Protein AF-A0A1E9J661-F1 (afdb_monomer)

Sequence (95 aa):
MSKEMSFYSQQTDYHERFSKLSGIMQFPVISKEALKDILKEEELKFFRERMKEYEEKGLVKENEESYVLTTDGVFWGNNLSSDVIIYVLEKLFKS

Radius of gyration: 14.2 Å; Cα contacts (8 Å, |Δi|>4): 88; chains: 1; bounding box: 48×26×24 Å

Structure (mmCIF, N/CA/C/O backbone):
data_AF-A0A1E9J661-F1
#
_entry.id   AF-A0A1E9J661-F1
#
loop_
_atom_site.group_PDB
_atom_site.id
_atom_site.type_symbol
_atom_site.label_atom_id
_atom_site.label_alt_id
_atom_site.label_comp_id
_atom_site.label_asym_id
_atom_site.label_entity_id
_atom_site.label_seq_id
_atom_site.pdbx_PDB_ins_code
_atom_site.Cartn_x
_atom_site.Cartn_y
_atom_site.Cartn_z
_atom_site.occupancy
_atom_site.B_iso_or_equiv
_atom_site.auth_seq_id
_atom_site.auth_comp_id
_atom_site.auth_asym_id
_atom_site.auth_atom_id
_atom_site.pdbx_PDB_model_num
ATOM 1 N N . MET A 1 1 ? 32.331 -0.340 -12.280 1.00 53.28 1 MET A N 1
ATOM 2 C CA . MET A 1 1 ? 31.081 0.199 -12.865 1.00 53.28 1 MET A CA 1
ATOM 3 C C . MET A 1 1 ? 31.152 1.717 -12.815 1.00 53.28 1 MET A C 1
ATOM 5 O O . MET A 1 1 ? 31.610 2.232 -11.801 1.00 53.28 1 MET A O 1
ATOM 9 N N . SER A 1 2 ? 30.796 2.429 -13.889 1.00 74.75 2 SER A N 1
ATOM 10 C CA . SER A 1 2 ? 30.785 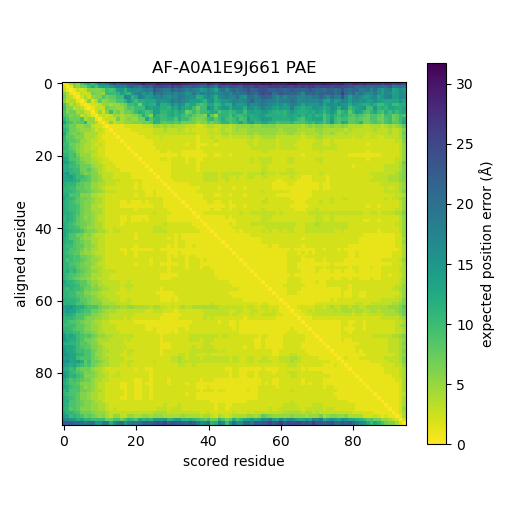3.901 -13.876 1.00 74.75 2 SER A CA 1
ATOM 11 C C . SER A 1 2 ? 29.563 4.426 -13.112 1.00 74.75 2 SER A C 1
ATOM 13 O O . SER A 1 2 ? 28.530 3.758 -13.052 1.00 74.75 2 SER A O 1
ATOM 15 N N . LYS A 1 3 ? 29.678 5.628 -12.535 1.00 67.75 3 LYS A N 1
ATOM 16 C CA . LYS A 1 3 ? 28.607 6.286 -11.763 1.00 67.75 3 LYS A CA 1
ATOM 17 C C . LYS A 1 3 ? 27.324 6.488 -12.586 1.00 67.75 3 LYS A C 1
ATOM 19 O O . LYS A 1 3 ? 26.220 6.370 -12.060 1.00 67.75 3 LYS A O 1
ATOM 24 N N . GLU A 1 4 ? 27.477 6.729 -13.886 1.00 65.25 4 GLU A N 1
ATOM 25 C CA . GLU A 1 4 ? 26.369 6.827 -14.840 1.00 65.25 4 GLU A CA 1
ATOM 26 C C . GLU A 1 4 ? 25.638 5.489 -14.987 1.00 65.25 4 GLU A C 1
ATOM 28 O O . GLU A 1 4 ? 24.427 5.438 -14.801 1.00 65.25 4 GLU A O 1
ATOM 33 N N . MET A 1 5 ? 26.362 4.382 -15.206 1.00 66.12 5 MET A N 1
ATOM 34 C CA . MET A 1 5 ? 25.757 3.044 -15.277 1.00 66.12 5 MET A CA 1
ATOM 35 C C . MET A 1 5 ? 25.013 2.672 -13.989 1.00 66.12 5 MET A C 1
ATOM 37 O O . MET A 1 5 ? 23.921 2.112 -14.065 1.00 66.12 5 MET A O 1
ATOM 41 N N . SER A 1 6 ? 25.556 3.009 -12.810 1.00 66.19 6 SER A N 1
ATOM 42 C CA . SER A 1 6 ? 24.849 2.762 -11.546 1.00 66.19 6 SER A CA 1
ATOM 43 C C . SER A 1 6 ? 23.55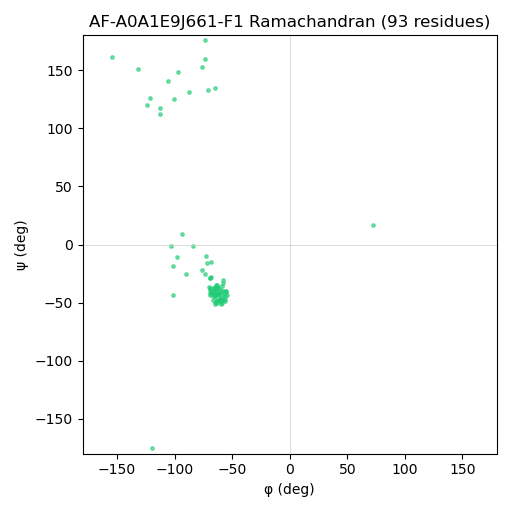6 3.574 -11.431 1.00 66.19 6 SER A C 1
ATOM 45 O O . SER A 1 6 ? 22.546 3.037 -10.986 1.00 66.19 6 SER A O 1
ATOM 47 N N . PHE A 1 7 ? 23.546 4.827 -11.892 1.00 67.62 7 PHE A N 1
ATOM 48 C CA . PHE A 1 7 ? 22.354 5.674 -11.853 1.00 67.62 7 PHE A CA 1
ATOM 49 C C . PHE A 1 7 ? 21.244 5.153 -12.783 1.00 67.62 7 PHE A C 1
ATOM 51 O O . PHE A 1 7 ? 20.112 4.961 -12.341 1.00 67.62 7 PHE A O 1
ATOM 58 N N . TYR A 1 8 ? 21.578 4.822 -14.036 1.00 65.12 8 TYR A N 1
ATOM 59 C CA . TYR A 1 8 ? 20.612 4.251 -14.986 1.00 65.12 8 TYR A CA 1
ATOM 60 C C . TYR A 1 8 ? 20.059 2.898 -14.520 1.00 65.12 8 TYR A C 1
ATOM 62 O O . TYR A 1 8 ? 18.869 2.620 -14.687 1.00 65.12 8 TYR A O 1
ATOM 70 N N . SER A 1 9 ? 20.897 2.065 -13.893 1.00 65.88 9 SER A N 1
ATOM 71 C CA . SER A 1 9 ? 20.449 0.777 -13.353 1.00 65.88 9 SER A CA 1
ATOM 72 C C . SER A 1 9 ? 19.417 0.945 -12.233 1.00 65.88 9 SER A C 1
ATOM 74 O O . SER A 1 9 ? 18.412 0.239 -12.221 1.00 65.88 9 SER A O 1
ATOM 76 N N . GLN A 1 10 ? 19.597 1.935 -11.351 1.00 72.81 10 GLN A N 1
ATOM 77 C CA . GLN A 1 10 ? 18.629 2.228 -10.294 1.00 72.81 10 GLN A CA 1
ATOM 78 C C . GLN A 1 10 ? 17.318 2.783 -10.847 1.00 72.81 10 GLN A C 1
ATOM 80 O O . GLN A 1 10 ? 16.251 2.374 -10.403 1.00 72.81 10 GLN A O 1
ATOM 85 N N . GLN A 1 11 ? 17.376 3.676 -11.838 1.00 74.94 11 GLN A N 1
ATOM 86 C CA . GLN A 1 11 ? 16.169 4.200 -12.478 1.00 74.94 11 GLN A CA 1
ATOM 87 C C . GLN A 1 11 ? 15.332 3.079 -13.116 1.00 74.94 11 GLN A C 1
ATOM 89 O O . GLN A 1 11 ? 14.106 3.091 -13.023 1.00 74.94 11 GLN A O 1
ATOM 94 N N . THR A 1 12 ? 16.001 2.096 -13.721 1.00 82.00 12 THR A N 1
ATOM 95 C CA . THR A 1 12 ? 15.348 0.937 -14.342 1.00 82.00 12 THR A CA 1
ATOM 96 C C . THR A 1 12 ? 14.713 0.018 -13.291 1.00 82.00 12 THR A C 1
ATOM 98 O O . THR A 1 12 ? 13.566 -0.385 -13.468 1.00 82.00 12 THR A O 1
ATOM 101 N N . ASP A 1 13 ? 15.400 -0.235 -12.167 1.00 88.50 13 ASP A N 1
ATOM 102 C CA . ASP A 1 13 ? 14.865 -1.009 -11.028 1.00 88.50 13 ASP A CA 1
ATOM 103 C C . ASP A 1 13 ? 13.600 -0.366 -10.441 1.00 88.50 13 ASP A C 1
ATOM 105 O O . ASP A 1 13 ? 12.572 -1.027 -10.280 1.00 88.50 13 ASP A O 1
ATOM 109 N N . TYR A 1 14 ? 13.638 0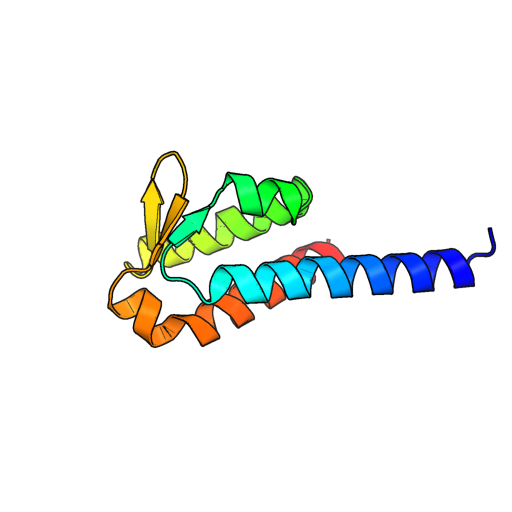.947 -10.184 1.00 89.50 14 TYR A N 1
ATOM 110 C CA . TYR A 1 14 ? 12.472 1.682 -9.695 1.00 89.50 14 TYR A CA 1
ATOM 111 C C . TYR A 1 14 ? 11.309 1.609 -10.681 1.00 89.50 14 TYR A C 1
ATOM 113 O O . TYR A 1 14 ? 10.188 1.290 -10.287 1.00 89.50 14 TYR A O 1
ATOM 121 N N . HIS A 1 15 ? 11.565 1.862 -11.965 1.00 89.31 15 HIS A N 1
ATOM 122 C CA . HIS A 1 15 ? 10.522 1.801 -12.980 1.00 89.31 15 HIS A CA 1
ATOM 123 C C . HIS A 1 15 ? 9.865 0.415 -13.035 1.00 89.31 15 HIS A C 1
ATOM 125 O O . HIS A 1 15 ? 8.638 0.318 -13.047 1.00 89.31 15 HIS A O 1
ATOM 131 N N . GLU A 1 16 ? 10.654 -0.662 -13.030 1.00 93.62 16 GLU A N 1
ATOM 132 C CA . GLU A 1 16 ? 10.130 -2.029 -13.079 1.00 93.62 16 GLU A CA 1
ATOM 133 C C . GLU A 1 16 ? 9.283 -2.362 -11.843 1.00 93.62 16 GLU A C 1
ATOM 135 O O . GLU A 1 16 ? 8.143 -2.818 -11.967 1.00 93.62 16 GLU A O 1
ATOM 140 N N . ARG A 1 17 ? 9.813 -2.108 -10.643 1.00 95.56 17 ARG A N 1
ATOM 141 C CA . ARG A 1 17 ? 9.156 -2.468 -9.380 1.00 95.56 17 ARG A CA 1
ATOM 142 C C . ARG A 1 17 ? 7.876 -1.669 -9.158 1.00 95.56 17 ARG A C 1
ATOM 144 O O . ARG A 1 17 ? 6.841 -2.250 -8.844 1.00 95.56 17 ARG A O 1
ATOM 151 N N . PHE A 1 18 ? 7.893 -0.363 -9.413 1.00 94.81 18 PHE A N 1
ATOM 152 C CA . PHE A 1 18 ? 6.695 0.463 -9.255 1.00 94.81 18 PHE A CA 1
ATOM 153 C C . PHE A 1 18 ? 5.659 0.242 -10.368 1.00 94.81 18 PHE A C 1
ATOM 155 O O . PHE A 1 18 ? 4.463 0.372 -10.109 1.00 94.81 18 PHE A O 1
ATOM 162 N N . SER A 1 19 ? 6.072 -0.204 -11.561 1.00 94.81 19 SER 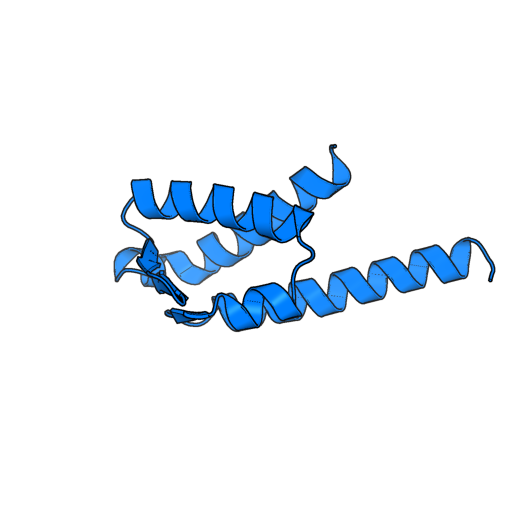A N 1
ATOM 163 C CA . SER A 1 19 ? 5.129 -0.700 -12.577 1.00 94.81 19 SER A CA 1
ATOM 164 C C . SER A 1 19 ? 4.414 -1.972 -12.106 1.00 94.81 19 SER A C 1
ATOM 166 O O . SER A 1 19 ? 3.194 -2.076 -12.238 1.00 94.81 19 SER A O 1
ATOM 168 N N . LYS A 1 20 ? 5.140 -2.921 -11.493 1.00 96.44 20 LYS A N 1
ATOM 169 C CA . LYS A 1 20 ? 4.537 -4.123 -10.884 1.00 96.44 20 LYS A CA 1
ATOM 170 C C . LYS A 1 20 ? 3.591 -3.758 -9.739 1.00 96.44 20 LYS A C 1
ATOM 172 O O . LYS A 1 20 ? 2.487 -4.295 -9.683 1.00 96.44 20 LYS A O 1
ATOM 177 N N . LEU A 1 21 ? 3.989 -2.816 -8.877 1.00 97.00 21 LEU A N 1
ATOM 178 C CA . LEU A 1 21 ? 3.134 -2.315 -7.798 1.00 97.00 21 LEU A CA 1
ATOM 179 C C . LEU A 1 21 ? 1.825 -1.734 -8.348 1.00 97.00 21 LEU A C 1
ATOM 181 O O . LEU A 1 21 ? 0.747 -2.080 -7.871 1.00 97.00 21 LEU A O 1
ATOM 185 N N . SER A 1 22 ? 1.911 -0.886 -9.376 1.00 95.38 22 SER A N 1
ATOM 186 C CA . SER A 1 22 ? 0.731 -0.322 -10.036 1.00 95.38 22 SER A CA 1
ATOM 187 C C . SER A 1 22 ? -0.193 -1.418 -10.568 1.00 95.38 22 SER A C 1
ATOM 189 O O . SER A 1 22 ? -1.400 -1.344 -10.349 1.00 95.38 22 SER A O 1
ATOM 191 N N . GLY A 1 23 ? 0.372 -2.468 -11.174 1.00 95.62 23 GLY A N 1
ATOM 192 C CA . GLY A 1 23 ? -0.376 -3.620 -11.674 1.00 95.62 23 GLY A CA 1
ATOM 193 C C . GLY A 1 23 ? -1.142 -4.380 -10.588 1.00 95.62 23 GLY A C 1
ATOM 194 O O . GLY A 1 23 ? -2.333 -4.632 -10.756 1.00 95.62 23 GLY A O 1
ATOM 195 N N . ILE A 1 24 ? -0.507 -4.719 -9.459 1.00 95.94 24 ILE A N 1
ATOM 196 C CA . ILE A 1 24 ? -1.195 -5.462 -8.383 1.00 95.94 24 ILE A CA 1
ATOM 197 C C . ILE A 1 24 ? -2.267 -4.618 -7.680 1.00 95.94 24 ILE A C 1
ATOM 199 O O . ILE A 1 24 ? -3.274 -5.156 -7.231 1.00 95.94 24 ILE A O 1
ATOM 203 N N . MET A 1 25 ? -2.089 -3.296 -7.640 1.00 95.38 25 MET A N 1
ATOM 204 C CA . MET A 1 25 ? -3.045 -2.349 -7.056 1.00 95.38 25 MET A CA 1
ATOM 205 C C . MET A 1 25 ? -4.314 -2.155 -7.903 1.00 95.38 25 MET A C 1
ATOM 207 O O . MET A 1 25 ? -5.261 -1.534 -7.429 1.00 95.38 25 MET A O 1
ATOM 211 N N . GLN A 1 26 ? -4.360 -2.676 -9.137 1.00 92.06 26 GLN A N 1
ATOM 212 C CA . GLN A 1 26 ? -5.581 -2.689 -9.958 1.00 92.06 26 GLN A CA 1
ATOM 213 C C . GLN A 1 26 ? -6.624 -3.696 -9.453 1.00 92.06 26 GLN A C 1
ATOM 215 O O . GLN A 1 26 ? -7.787 -3.641 -9.853 1.00 92.06 26 GLN A O 1
ATOM 220 N N . PHE A 1 27 ? -6.220 -4.635 -8.595 1.00 95.44 27 PHE A N 1
ATOM 221 C CA . PHE A 1 27 ? -7.093 -5.676 -8.074 1.00 95.44 27 PHE A CA 1
ATOM 222 C C . PHE A 1 27 ? -7.653 -5.299 -6.696 1.00 95.44 27 PHE A C 1
ATOM 224 O O . PHE A 1 27 ? -6.972 -4.656 -5.899 1.00 95.44 27 PHE A O 1
ATOM 231 N N . PRO A 1 28 ? -8.879 -5.744 -6.365 1.00 96.62 28 PRO A N 1
ATOM 232 C CA . PRO A 1 28 ? -9.507 -5.446 -5.078 1.00 96.62 28 PRO A CA 1
ATOM 233 C C . PRO A 1 28 ? -8.824 -6.137 -3.891 1.00 96.62 28 PRO A C 1
ATOM 235 O O . PRO A 1 28 ? -9.091 -5.781 -2.748 1.00 96.62 28 PRO A O 1
ATOM 238 N N . VAL A 1 29 ? -7.975 -7.136 -4.139 1.00 97.94 29 VAL A N 1
ATOM 239 C CA . VAL A 1 29 ? -7.227 -7.860 -3.111 1.00 97.94 29 VAL A CA 1
ATOM 240 C C . VAL A 1 29 ? -5.748 -7.764 -3.442 1.00 97.94 29 VAL A C 1
ATOM 242 O O . VAL A 1 29 ? -5.311 -8.222 -4.496 1.00 97.94 29 VAL A O 1
ATOM 245 N N . ILE A 1 30 ? -4.983 -7.186 -2.524 1.00 98.00 30 ILE A N 1
ATOM 246 C CA . ILE A 1 30 ? -3.551 -6.939 -2.669 1.00 98.00 30 ILE A CA 1
ATOM 247 C C . ILE A 1 30 ? -2.820 -7.839 -1.671 1.00 98.00 30 ILE A C 1
ATOM 249 O O . ILE A 1 30 ? -2.939 -7.660 -0.457 1.00 98.00 30 ILE A O 1
ATOM 253 N N . SER A 1 31 ? -2.076 -8.821 -2.178 1.00 97.31 31 SER A N 1
ATOM 254 C CA . SER A 1 31 ? -1.323 -9.775 -1.353 1.00 97.31 31 SER A CA 1
ATOM 255 C C . SER A 1 31 ? -0.117 -9.115 -0.678 1.00 97.31 31 SER A C 1
ATOM 257 O O . SER A 1 31 ? 0.676 -8.433 -1.331 1.00 97.31 31 SER A O 1
ATOM 259 N N . LYS A 1 32 ? 0.066 -9.363 0.625 1.00 97.75 32 LYS A N 1
ATOM 260 C CA . LYS A 1 32 ? 1.264 -8.932 1.362 1.00 97.75 32 LYS A CA 1
ATOM 261 C C . LYS A 1 32 ? 2.516 -9.685 0.935 1.00 97.75 32 LYS A C 1
ATOM 263 O O . LYS A 1 32 ? 3.603 -9.126 1.039 1.00 97.75 32 LYS A O 1
ATOM 268 N N . GLU A 1 33 ? 2.380 -10.922 0.469 1.00 97.12 33 GLU A N 1
ATOM 269 C CA . GLU A 1 33 ? 3.488 -11.690 -0.104 1.00 97.12 33 GLU A CA 1
ATOM 270 C C . GLU A 1 33 ? 3.977 -11.028 -1.396 1.00 97.12 33 GLU A C 1
ATOM 272 O O . GLU A 1 33 ? 5.142 -10.653 -1.483 1.00 97.12 33 GLU A O 1
ATOM 277 N N . ALA A 1 34 ? 3.063 -10.724 -2.323 1.00 96.62 34 ALA A N 1
ATOM 278 C CA . ALA A 1 34 ? 3.406 -10.032 -3.568 1.00 96.62 34 ALA A CA 1
ATOM 279 C C . ALA A 1 34 ? 4.054 -8.659 -3.316 1.00 96.62 34 ALA A C 1
ATOM 281 O O . ALA A 1 34 ? 4.965 -8.250 -4.033 1.00 96.62 34 ALA A O 1
ATOM 282 N N . LEU A 1 35 ? 3.617 -7.943 -2.275 1.00 97.56 35 LEU A N 1
ATOM 283 C CA . LEU A 1 35 ? 4.236 -6.677 -1.880 1.00 97.56 35 LEU A CA 1
ATOM 284 C C . LEU A 1 35 ? 5.684 -6.849 -1.406 1.00 97.56 35 LEU A C 1
ATOM 286 O O . LEU A 1 35 ? 6.499 -5.983 -1.707 1.00 97.56 35 LEU A O 1
ATOM 290 N N . LYS A 1 36 ? 6.024 -7.939 -0.705 1.00 96.62 36 LYS A N 1
ATOM 291 C CA . LYS A 1 36 ? 7.404 -8.222 -0.262 1.00 96.62 36 LYS A CA 1
ATOM 292 C C . LYS A 1 36 ? 8.339 -8.545 -1.430 1.00 96.62 36 LYS A C 1
ATOM 294 O O . LYS A 1 36 ? 9.525 -8.249 -1.345 1.00 96.62 36 LYS A O 1
ATOM 299 N N . ASP A 1 37 ? 7.806 -9.094 -2.520 1.00 95.75 37 ASP A N 1
ATOM 300 C CA . ASP A 1 37 ? 8.580 -9.361 -3.739 1.00 95.75 37 ASP A CA 1
ATOM 301 C C . ASP A 1 37 ? 8.842 -8.091 -4.562 1.00 95.75 37 ASP A C 1
ATOM 303 O O . ASP A 1 37 ? 9.764 -8.039 -5.380 1.00 95.75 37 ASP A O 1
ATOM 307 N N . ILE A 1 38 ? 8.020 -7.057 -4.367 1.00 96.75 38 ILE A N 1
ATOM 308 C CA . ILE A 1 38 ? 8.081 -5.813 -5.137 1.00 96.75 38 ILE A CA 1
ATOM 309 C C . ILE A 1 38 ? 8.782 -4.708 -4.356 1.00 96.75 38 ILE A C 1
ATOM 311 O O . ILE A 1 38 ? 9.580 -3.977 -4.939 1.00 96.75 38 ILE A O 1
ATOM 315 N N . LEU A 1 39 ? 8.488 -4.548 -3.067 1.00 96.69 39 LEU A N 1
ATOM 316 C CA . LEU A 1 39 ? 8.932 -3.437 -2.229 1.00 96.69 39 LEU A CA 1
ATOM 317 C C . LEU A 1 39 ? 10.040 -3.861 -1.267 1.00 96.69 39 LEU A C 1
ATOM 319 O O . LEU A 1 39 ? 10.003 -4.934 -0.674 1.00 96.69 39 LEU A O 1
ATOM 323 N N . LYS A 1 40 ? 11.018 -2.973 -1.075 1.00 95.50 40 LYS A N 1
ATOM 324 C CA . LYS A 1 40 ? 12.035 -3.117 -0.027 1.00 95.50 40 LYS A CA 1
ATOM 325 C C . LYS A 1 40 ? 11.401 -2.815 1.328 1.00 95.50 40 LYS A C 1
ATOM 327 O O . LYS A 1 40 ? 10.396 -2.116 1.392 1.00 95.50 40 LYS A O 1
ATOM 332 N N . GLU A 1 41 ? 12.011 -3.278 2.417 1.00 95.31 41 GLU A N 1
ATOM 333 C CA . GLU A 1 41 ? 11.419 -3.145 3.761 1.00 95.31 41 GLU A CA 1
ATOM 334 C C . GLU A 1 41 ? 11.073 -1.688 4.131 1.00 95.31 41 GLU A C 1
ATOM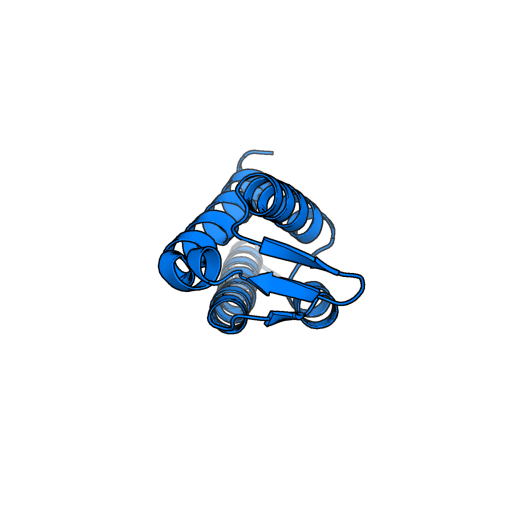 336 O O . GLU A 1 41 ? 10.007 -1.421 4.682 1.00 95.31 41 GLU A O 1
ATOM 341 N N . GLU A 1 42 ? 11.932 -0.729 3.770 1.00 95.12 42 GLU A N 1
ATOM 342 C CA . GLU A 1 42 ? 11.687 0.701 4.008 1.00 95.12 42 GLU A CA 1
ATOM 343 C C . GLU A 1 42 ? 10.491 1.240 3.207 1.00 95.12 42 GLU A C 1
ATOM 345 O O . GLU A 1 42 ? 9.636 1.944 3.737 1.00 95.12 42 GLU A O 1
ATOM 350 N N . GLU A 1 43 ? 10.366 0.844 1.945 1.00 96.69 43 GLU A N 1
ATOM 351 C CA . GLU A 1 43 ? 9.246 1.226 1.084 1.00 96.69 43 GLU A CA 1
ATOM 352 C C . GLU A 1 43 ? 7.941 0.569 1.545 1.00 96.69 43 GLU A C 1
ATOM 354 O O . GLU A 1 43 ? 6.881 1.195 1.548 1.00 96.69 43 GLU A O 1
ATOM 359 N N . LEU A 1 44 ? 8.025 -0.691 1.981 1.00 97.62 44 LEU A N 1
ATOM 360 C CA . LEU A 1 44 ? 6.908 -1.456 2.517 1.00 97.62 44 LEU A CA 1
ATOM 361 C C . LEU A 1 44 ? 6.387 -0.830 3.814 1.00 97.62 44 LEU A C 1
ATOM 363 O O . LEU A 1 44 ? 5.180 -0.826 4.051 1.00 97.62 44 LEU A O 1
ATOM 367 N N . LYS A 1 45 ? 7.270 -0.255 4.638 1.00 97.75 45 LYS A N 1
ATOM 368 C CA . LYS A 1 45 ? 6.875 0.542 5.803 1.00 97.75 45 LYS A CA 1
ATOM 369 C C . LYS A 1 45 ? 6.021 1.745 5.386 1.00 97.75 45 LYS A C 1
ATOM 371 O O . LYS A 1 45 ? 4.924 1.895 5.917 1.00 97.75 45 LYS A O 1
ATOM 376 N N . PHE A 1 46 ? 6.464 2.550 4.419 1.00 97.94 46 PHE A N 1
ATOM 377 C CA . PHE A 1 46 ? 5.689 3.705 3.939 1.00 97.94 46 PHE A CA 1
ATOM 378 C C . PHE A 1 46 ? 4.372 3.289 3.274 1.00 97.94 46 PHE A C 1
ATOM 380 O O . PHE A 1 46 ? 3.336 3.918 3.478 1.00 97.94 46 PHE A O 1
ATOM 387 N N . PHE A 1 47 ? 4.381 2.184 2.531 1.00 98.25 47 PHE A N 1
ATOM 388 C CA . PHE A 1 47 ? 3.170 1.613 1.953 1.00 98.25 47 PHE A CA 1
ATOM 389 C C . PHE A 1 47 ? 2.155 1.227 3.041 1.00 98.25 47 PHE A C 1
ATOM 391 O O . PHE A 1 47 ? 0.981 1.583 2.951 1.00 98.25 47 PHE A O 1
ATOM 398 N N . ARG A 1 48 ? 2.608 0.546 4.103 1.00 98.06 48 ARG A N 1
ATOM 399 C CA . ARG A 1 48 ? 1.777 0.165 5.259 1.00 98.06 48 ARG A CA 1
ATOM 400 C C . ARG A 1 48 ? 1.210 1.380 5.989 1.00 98.06 48 ARG A C 1
ATOM 402 O O . ARG A 1 48 ? 0.052 1.347 6.388 1.00 98.06 48 ARG A O 1
ATOM 409 N N . GLU A 1 49 ? 2.003 2.437 6.164 1.00 97.94 49 GLU A N 1
ATOM 410 C CA . GLU A 1 49 ? 1.532 3.701 6.749 1.00 97.94 49 GLU A CA 1
ATOM 411 C C . GLU A 1 49 ? 0.346 4.255 5.955 1.00 97.94 49 GLU A C 1
ATOM 413 O O . GLU A 1 49 ? -0.698 4.559 6.532 1.00 97.94 49 GLU A O 1
ATOM 418 N N . ARG A 1 50 ? 0.458 4.283 4.623 1.00 97.94 50 ARG A N 1
ATOM 419 C CA . ARG A 1 50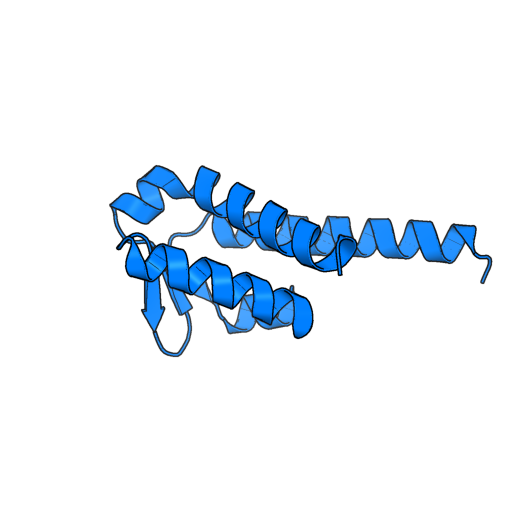 ? -0.625 4.762 3.765 1.00 97.94 50 ARG A CA 1
ATOM 420 C C . ARG A 1 50 ? -1.855 3.853 3.783 1.00 97.94 50 ARG A C 1
ATOM 422 O O . ARG A 1 50 ? -2.977 4.350 3.826 1.00 97.94 50 ARG A O 1
ATOM 429 N N . MET A 1 51 ? -1.658 2.534 3.798 1.00 98.25 51 MET A N 1
ATOM 430 C CA . MET A 1 51 ? -2.762 1.572 3.882 1.00 98.25 51 MET A CA 1
ATOM 431 C C . MET A 1 51 ? -3.567 1.709 5.174 1.00 98.25 51 MET A C 1
ATOM 433 O O . MET A 1 51 ? -4.792 1.616 5.127 1.00 98.25 51 MET A O 1
ATOM 437 N N . LYS A 1 52 ? -2.911 2.008 6.301 1.00 98.31 52 LYS A N 1
ATOM 438 C CA . LYS A 1 52 ? -3.604 2.300 7.564 1.00 98.31 52 LYS A CA 1
ATOM 439 C C . LYS A 1 52 ? -4.492 3.535 7.463 1.00 98.31 52 LYS A C 1
ATOM 441 O O . LYS A 1 52 ? -5.637 3.492 7.891 1.00 98.31 52 LYS A O 1
ATOM 446 N N . GLU A 1 53 ? -4.020 4.607 6.827 1.00 98.31 53 GLU A N 1
ATOM 447 C CA . GLU A 1 53 ? -4.862 5.791 6.601 1.00 98.31 53 GLU A CA 1
ATOM 448 C C . GLU A 1 53 ? -6.079 5.491 5.711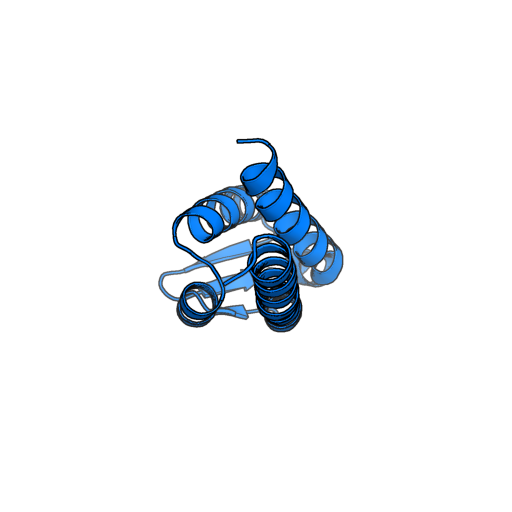 1.00 98.31 53 GLU A C 1
ATOM 450 O O . GLU A 1 53 ? -7.148 6.079 5.881 1.00 98.31 53 GLU A O 1
ATOM 455 N N . TYR A 1 54 ? -5.932 4.603 4.725 1.00 98.44 54 TYR A N 1
ATOM 456 C CA . TYR A 1 54 ? -7.061 4.170 3.901 1.00 98.44 54 TYR A CA 1
ATOM 457 C C . TYR A 1 54 ? -8.040 3.295 4.685 1.00 98.44 54 TYR A C 1
ATOM 459 O O . TYR A 1 54 ? -9.250 3.404 4.481 1.00 98.44 54 TYR A O 1
ATOM 467 N N . GLU A 1 55 ? -7.539 2.456 5.588 1.00 98.31 55 GLU A N 1
ATOM 468 C CA . GLU A 1 55 ? -8.361 1.655 6.491 1.00 98.31 55 GLU A CA 1
ATOM 469 C C . GLU A 1 55 ? -9.156 2.527 7.469 1.00 98.31 55 GLU A C 1
ATOM 471 O O . GLU A 1 55 ? -10.367 2.350 7.594 1.00 98.31 55 GLU A O 1
ATOM 476 N N . GLU A 1 56 ? -8.532 3.548 8.064 1.00 98.31 56 GLU A N 1
ATOM 477 C CA . GLU A 1 56 ? -9.212 4.542 8.911 1.00 98.31 56 GLU A CA 1
ATOM 478 C C . GLU A 1 56 ? -10.341 5.278 8.168 1.00 98.31 56 GLU A C 1
ATOM 480 O O . GLU A 1 56 ? -11.352 5.651 8.765 1.00 98.31 56 GLU A O 1
ATOM 485 N N . LYS A 1 57 ? -10.200 5.452 6.848 1.00 98.00 57 LYS A N 1
ATOM 486 C CA . LYS A 1 57 ? -11.220 6.041 5.962 1.00 98.00 57 LYS A CA 1
ATOM 487 C C . LYS A 1 57 ? -12.267 5.035 5.472 1.00 98.00 57 LYS A C 1
ATOM 489 O O . LYS A 1 57 ? -13.159 5.418 4.720 1.00 98.00 57 LYS A O 1
ATOM 494 N N . GLY A 1 58 ? -12.164 3.761 5.852 1.00 98.38 58 GLY A N 1
ATOM 495 C CA . GLY A 1 58 ? -13.074 2.699 5.417 1.00 98.38 58 GLY A CA 1
ATOM 496 C C . GLY A 1 58 ? -12.898 2.270 3.956 1.00 98.38 58 GLY A C 1
ATOM 497 O O . GLY A 1 58 ? -13.788 1.632 3.390 1.00 98.38 58 GLY A O 1
ATOM 498 N N . LEU A 1 59 ? -11.770 2.604 3.327 1.00 98.44 59 LEU A N 1
ATOM 499 C CA . LEU A 1 59 ? -11.474 2.279 1.925 1.00 98.44 59 LEU A CA 1
ATOM 500 C C . LEU A 1 59 ? -10.766 0.927 1.780 1.00 98.44 59 LEU A C 1
ATOM 502 O O . LEU A 1 59 ? -10.862 0.276 0.742 1.00 98.44 59 LEU A O 1
ATOM 506 N N . VAL A 1 60 ? -10.067 0.492 2.825 1.00 98.56 60 VAL A N 1
ATOM 507 C CA . VAL A 1 60 ? -9.300 -0.756 2.866 1.00 98.56 60 VAL A CA 1
ATOM 508 C C . VAL A 1 60 ? -9.635 -1.509 4.148 1.00 98.56 60 VAL A C 1
ATOM 510 O O . VAL A 1 60 ? -9.980 -0.904 5.157 1.00 98.56 60 VAL A O 1
ATOM 513 N N . LYS A 1 61 ? -9.547 -2.835 4.111 1.00 98.38 61 LYS A N 1
ATOM 514 C CA . LYS A 1 61 ? -9.489 -3.694 5.293 1.00 98.38 61 LYS A CA 1
ATOM 515 C C . LYS A 1 61 ? -8.204 -4.499 5.249 1.00 98.38 61 LYS A C 1
ATOM 517 O O . LYS A 1 61 ? -7.953 -5.189 4.258 1.00 98.38 61 LYS A O 1
ATOM 522 N N . GLU A 1 62 ? -7.411 -4.437 6.305 1.00 97.75 62 GLU A N 1
ATOM 523 C CA . GLU A 1 62 ? -6.244 -5.293 6.460 1.00 97.75 62 GLU A CA 1
ATOM 524 C C . GLU A 1 62 ? -6.654 -6.618 7.120 1.00 97.75 62 GLU A C 1
ATOM 526 O O . GLU A 1 62 ? -7.350 -6.659 8.134 1.00 97.75 62 GLU A O 1
ATOM 531 N N . ASN A 1 63 ? -6.226 -7.734 6.535 1.00 95.56 63 ASN A N 1
ATOM 532 C CA . ASN A 1 63 ? -6.223 -9.036 7.200 1.00 95.56 63 ASN A CA 1
ATOM 533 C C . ASN A 1 63 ? -4.786 -9.568 7.270 1.00 95.56 63 ASN A C 1
ATOM 535 O O . ASN A 1 63 ? -3.848 -8.857 6.916 1.00 95.56 63 ASN A O 1
ATOM 539 N N . GLU A 1 64 ? -4.587 -10.791 7.761 1.00 96.38 64 GLU A N 1
ATOM 540 C CA . GLU A 1 64 ? -3.247 -11.361 7.948 1.00 96.38 64 GLU A CA 1
ATOM 541 C C . GLU A 1 64 ? -2.426 -11.373 6.647 1.00 96.38 64 GLU A C 1
ATOM 543 O O . GLU A 1 64 ? -1.291 -10.894 6.635 1.00 96.38 64 GLU A O 1
ATOM 548 N N . GLU A 1 65 ? -3.049 -11.771 5.538 1.00 97.62 65 GLU A N 1
ATOM 549 C CA . GLU A 1 65 ? -2.380 -12.062 4.264 1.00 97.62 65 GLU A CA 1
ATOM 550 C C . GLU A 1 65 ? -2.493 -10.943 3.218 1.00 97.62 65 GLU A C 1
ATOM 552 O O . GLU A 1 65 ? -1.737 -10.903 2.246 1.00 97.62 65 GLU A O 1
ATOM 557 N N . SER A 1 66 ? -3.447 -10.023 3.370 1.00 98.12 66 SER A N 1
ATOM 558 C CA . SER A 1 66 ? -3.816 -9.096 2.296 1.00 98.12 66 SER A CA 1
ATOM 559 C C . SER A 1 66 ? -4.430 -7.783 2.775 1.00 98.12 66 SER A C 1
ATOM 561 O O . SER A 1 66 ? -4.933 -7.666 3.895 1.00 98.12 66 SER A O 1
ATOM 563 N N . TYR A 1 67 ? -4.411 -6.804 1.872 1.00 98.38 67 TYR A N 1
ATOM 564 C CA . TYR A 1 67 ? -5.239 -5.605 1.917 1.00 98.38 67 TYR A CA 1
ATOM 565 C C . TYR A 1 67 ? -6.416 -5.796 0.964 1.00 98.38 67 TYR A C 1
ATOM 567 O O . TYR A 1 67 ? -6.219 -6.088 -0.216 1.00 98.38 67 TYR A O 1
ATOM 575 N N . VAL A 1 68 ? -7.637 -5.644 1.467 1.00 98.44 68 VAL A N 1
ATOM 576 C CA . VAL A 1 68 ? -8.866 -5.814 0.686 1.00 98.44 68 VAL A CA 1
ATOM 577 C C . VAL A 1 68 ? -9.553 -4.465 0.547 1.00 98.44 68 VAL A C 1
ATOM 579 O O . VAL A 1 68 ? -9.966 -3.874 1.545 1.00 98.44 68 VAL A O 1
ATOM 582 N N . LEU A 1 69 ? -9.686 -3.975 -0.683 1.00 98.31 69 LEU A N 1
ATOM 583 C CA . LEU A 1 69 ? -10.439 -2.762 -0.975 1.00 98.31 69 LEU A CA 1
ATOM 584 C C . LEU A 1 69 ? -11.921 -2.989 -0.654 1.00 98.31 69 LEU A C 1
ATOM 586 O O . LEU A 1 69 ? -12.510 -4.007 -1.025 1.00 98.31 69 LEU A O 1
ATOM 590 N N . THR A 1 70 ? -12.544 -2.027 0.022 1.00 98.44 70 THR A N 1
ATOM 591 C CA . THR A 1 70 ? -14.004 -2.001 0.180 1.00 98.44 70 THR A CA 1
ATOM 592 C C . THR A 1 70 ? -14.669 -1.601 -1.138 1.00 98.44 70 THR A C 1
ATOM 594 O O . THR A 1 70 ? -13.990 -1.261 -2.104 1.00 98.44 70 THR A O 1
ATOM 597 N N . THR A 1 71 ? -16.002 -1.607 -1.211 1.00 97.94 71 THR A N 1
ATOM 598 C CA . THR A 1 71 ? -16.717 -1.110 -2.401 1.00 97.94 71 THR A CA 1
ATOM 599 C C . THR A 1 71 ? -16.303 0.323 -2.755 1.00 97.94 71 THR A C 1
ATOM 601 O O . THR A 1 71 ? -16.012 0.602 -3.918 1.00 97.94 71 THR A O 1
ATOM 604 N N . ASP A 1 72 ? -16.183 1.195 -1.752 1.00 97.88 72 ASP A N 1
ATOM 605 C CA . ASP A 1 72 ? -15.710 2.571 -1.936 1.00 97.88 72 ASP A CA 1
ATOM 606 C C . ASP A 1 72 ? -14.219 2.609 -2.300 1.00 97.88 72 ASP A C 1
ATOM 608 O O . ASP A 1 72 ? -13.804 3.389 -3.155 1.00 97.88 72 ASP A O 1
ATOM 612 N N . GLY A 1 73 ? -13.408 1.724 -1.712 1.00 97.62 73 GLY A N 1
ATOM 613 C CA . GLY A 1 73 ? -12.001 1.568 -2.082 1.00 97.62 73 GLY A CA 1
ATOM 614 C C . GLY A 1 73 ? -11.806 1.180 -3.547 1.00 97.62 73 GLY A C 1
ATOM 615 O O . GLY A 1 73 ? -10.965 1.761 -4.224 1.00 97.62 73 GLY A O 1
ATOM 616 N N . VAL A 1 74 ? -12.612 0.246 -4.060 1.00 97.56 74 VAL A N 1
ATOM 617 C CA . VAL A 1 74 ? -12.601 -0.154 -5.476 1.00 97.56 74 VAL A CA 1
ATOM 618 C C . VAL A 1 74 ? -13.030 1.008 -6.365 1.00 97.56 74 VAL A C 1
ATOM 620 O O . VAL A 1 74 ? -12.386 1.255 -7.383 1.00 97.56 74 VAL A O 1
ATOM 623 N N . PHE A 1 75 ? -14.067 1.755 -5.971 1.00 97.25 75 PHE A N 1
ATOM 624 C CA . PHE A 1 75 ? -14.504 2.945 -6.705 1.00 97.25 75 PHE A CA 1
ATOM 625 C C . PHE A 1 75 ? -13.366 3.968 -6.872 1.00 97.25 75 PHE A C 1
ATOM 627 O O . PHE A 1 75 ? -13.189 4.521 -7.956 1.00 97.25 75 PHE A O 1
ATOM 634 N N . TRP A 1 76 ? -12.542 4.157 -5.836 1.00 96.88 76 TRP A N 1
ATOM 635 C CA . TRP A 1 76 ? -11.375 5.047 -5.857 1.00 96.88 76 TRP A CA 1
ATOM 636 C C . TRP A 1 76 ? -10.048 4.356 -6.217 1.00 96.88 76 TRP A C 1
ATOM 638 O O . TRP A 1 76 ? -8.991 4.980 -6.107 1.00 96.88 76 TRP A O 1
ATOM 648 N N . GLY A 1 77 ? -10.061 3.094 -6.659 1.00 94.88 77 GLY A N 1
ATOM 649 C CA . GLY A 1 77 ? -8.865 2.240 -6.713 1.00 94.88 77 GLY A CA 1
ATOM 650 C C . GLY A 1 77 ? -7.692 2.838 -7.499 1.00 94.88 77 GLY A C 1
ATOM 651 O O . GLY A 1 77 ? -6.554 2.823 -7.031 1.00 94.88 77 GLY A O 1
ATOM 652 N N . ASN A 1 78 ? -7.966 3.473 -8.642 1.00 94.12 78 ASN A N 1
ATOM 653 C CA . ASN A 1 78 ? -6.937 4.137 -9.454 1.00 94.12 78 ASN A CA 1
ATOM 654 C C . ASN A 1 78 ? -6.293 5.337 -8.744 1.00 94.12 78 ASN A C 1
ATOM 656 O O . ASN A 1 78 ? -5.083 5.563 -8.858 1.00 94.12 78 ASN A O 1
ATOM 660 N N . ASN A 1 79 ? -7.091 6.096 -7.990 1.00 96.38 79 ASN A N 1
ATOM 661 C CA . ASN A 1 79 ? -6.601 7.211 -7.189 1.00 96.38 79 ASN A CA 1
ATOM 662 C C . ASN A 1 79 ? -5.755 6.706 -6.019 1.00 96.38 79 ASN A C 1
ATOM 664 O O . ASN A 1 79 ? -4.672 7.241 -5.805 1.00 96.38 79 ASN A O 1
ATOM 668 N N . LEU A 1 80 ? -6.196 5.654 -5.320 1.00 97.00 80 LEU A N 1
ATOM 669 C CA . LEU A 1 80 ? -5.437 5.037 -4.225 1.00 97.00 80 LEU A CA 1
ATOM 670 C C . LEU A 1 80 ? -4.108 4.454 -4.712 1.00 97.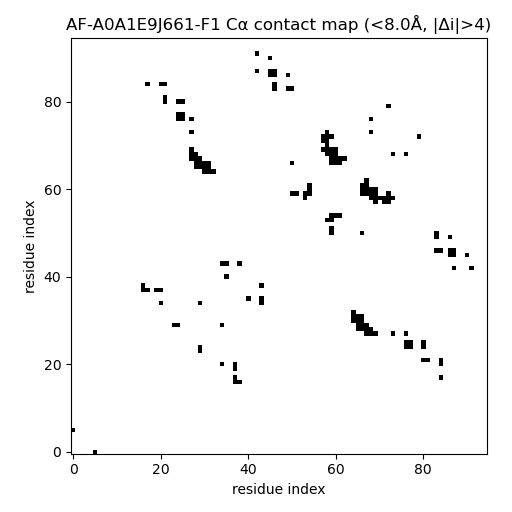00 80 LEU A C 1
ATOM 672 O O . LEU A 1 80 ? -3.080 4.656 -4.074 1.00 97.00 80 LEU A O 1
ATOM 676 N N . SER A 1 81 ? -4.107 3.788 -5.871 1.00 96.2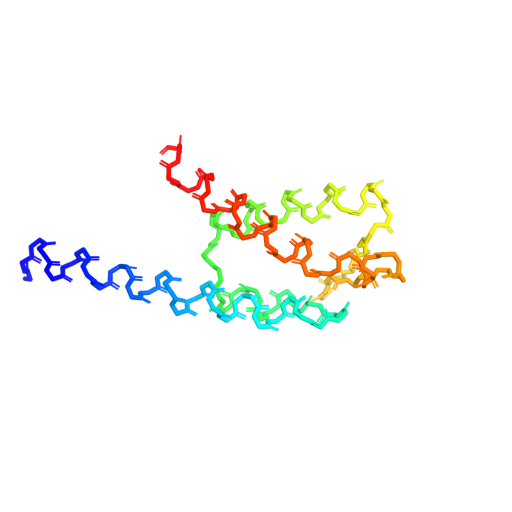5 81 SER A N 1
ATOM 677 C CA . SER A 1 81 ? -2.892 3.263 -6.503 1.00 96.25 81 SER A CA 1
ATOM 678 C C . SER A 1 81 ? -1.875 4.369 -6.786 1.00 96.25 81 SER A C 1
ATOM 680 O O . SER A 1 81 ? -0.717 4.265 -6.381 1.00 96.25 81 SER A O 1
ATOM 682 N N . SER A 1 82 ? -2.313 5.453 -7.429 1.00 96.00 82 SER A N 1
ATOM 683 C CA . SER A 1 82 ? -1.433 6.579 -7.755 1.00 96.00 82 SER A CA 1
ATOM 684 C C . SER A 1 82 ? -0.920 7.276 -6.493 1.00 96.00 82 SER A C 1
ATOM 686 O O . SER A 1 82 ? 0.270 7.560 -6.381 1.00 96.00 82 SER A O 1
ATOM 688 N N . ASP A 1 83 ? -1.807 7.512 -5.526 1.00 97.56 83 ASP A N 1
ATOM 689 C CA . ASP A 1 83 ? -1.503 8.198 -4.270 1.00 97.56 83 ASP A CA 1
ATOM 690 C C . ASP A 1 83 ? -0.480 7.429 -3.423 1.00 97.56 83 ASP A C 1
ATOM 692 O O . ASP A 1 83 ? 0.517 8.017 -3.008 1.00 97.56 83 ASP A O 1
ATOM 696 N N . VAL A 1 84 ? -0.649 6.115 -3.219 1.00 97.69 84 VAL A N 1
ATOM 697 C CA . VAL A 1 84 ? 0.316 5.333 -2.426 1.00 97.69 84 VAL A CA 1
ATOM 698 C C . VAL A 1 84 ? 1.676 5.225 -3.110 1.00 97.69 84 VAL A C 1
ATOM 700 O O . VAL A 1 84 ? 2.703 5.299 -2.439 1.00 97.69 84 VAL A O 1
ATOM 703 N N . ILE A 1 85 ? 1.707 5.100 -4.441 1.00 96.31 85 ILE A N 1
ATOM 704 C CA . ILE A 1 85 ? 2.962 5.061 -5.201 1.00 96.31 85 ILE A CA 1
ATOM 705 C C . ILE A 1 85 ? 3.713 6.385 -5.051 1.00 96.31 85 ILE A C 1
ATOM 707 O O . ILE A 1 85 ? 4.899 6.381 -4.721 1.00 96.31 85 ILE A O 1
ATOM 711 N N . ILE A 1 86 ? 3.021 7.511 -5.246 1.00 95.88 86 ILE A N 1
ATOM 712 C CA . ILE A 1 86 ? 3.606 8.845 -5.079 1.00 95.88 86 ILE A CA 1
ATOM 713 C C . ILE A 1 86 ? 4.103 9.016 -3.643 1.00 95.88 86 ILE A C 1
ATOM 715 O O . ILE A 1 86 ? 5.253 9.399 -3.451 1.00 95.88 86 ILE A O 1
ATOM 719 N N . TYR A 1 87 ? 3.289 8.664 -2.647 1.00 97.12 87 TYR A N 1
ATOM 720 C CA . TYR A 1 87 ? 3.649 8.772 -1.235 1.00 97.12 87 TYR A CA 1
ATOM 721 C C . TYR A 1 87 ? 4.938 8.012 -0.896 1.00 97.12 87 TYR A C 1
ATOM 723 O O . TYR A 1 87 ? 5.841 8.572 -0.274 1.00 97.12 87 TYR A O 1
ATOM 731 N N . VAL A 1 88 ? 5.053 6.753 -1.331 1.00 96.31 88 VAL A N 1
ATOM 732 C CA . VAL A 1 88 ? 6.248 5.929 -1.089 1.00 96.31 88 VAL A CA 1
ATOM 733 C C . VAL A 1 88 ? 7.484 6.569 -1.727 1.00 96.31 88 VAL A C 1
ATOM 735 O O . VAL A 1 88 ? 8.511 6.702 -1.063 1.00 96.31 88 VAL A O 1
ATOM 738 N N . LEU A 1 89 ? 7.390 7.013 -2.984 1.00 93.56 89 LEU A N 1
ATOM 739 C CA . LEU A 1 89 ? 8.508 7.656 -3.684 1.00 93.56 89 LEU A CA 1
ATOM 740 C C . LEU A 1 89 ? 8.906 8.984 -3.027 1.00 93.56 89 LEU A C 1
ATOM 742 O O . LEU A 1 89 ? 10.091 9.253 -2.841 1.00 93.56 89 LEU A O 1
ATOM 746 N N . GLU A 1 90 ? 7.937 9.811 -2.633 1.00 94.75 90 GLU A N 1
ATOM 747 C CA . GLU A 1 90 ? 8.214 11.060 -1.927 1.00 94.75 90 GLU A CA 1
ATOM 748 C C . GLU A 1 90 ? 8.933 10.818 -0.603 1.00 94.75 90 GLU A C 1
ATOM 750 O O . GLU A 1 90 ? 9.868 11.551 -0.288 1.00 94.75 90 GLU A O 1
ATOM 755 N N . LYS A 1 91 ? 8.529 9.797 0.159 1.00 95.44 91 LYS A N 1
ATOM 756 C CA . LYS A 1 91 ? 9.185 9.445 1.420 1.00 95.44 91 LYS A CA 1
ATOM 757 C C . LYS A 1 91 ? 10.612 8.959 1.213 1.00 95.44 91 LYS A C 1
ATOM 759 O O . LYS A 1 91 ? 11.470 9.406 1.957 1.00 95.44 91 LYS A O 1
ATOM 764 N N . LEU A 1 92 ? 10.868 8.136 0.195 1.00 91.31 92 LEU A N 1
ATOM 765 C CA . LEU A 1 92 ? 12.210 7.632 -0.122 1.00 91.31 92 LEU A CA 1
ATOM 766 C C . LEU A 1 92 ? 13.200 8.721 -0.547 1.00 91.31 92 LEU A C 1
ATOM 768 O O . LEU A 1 92 ? 14.382 8.633 -0.235 1.00 91.31 92 LEU A O 1
ATOM 772 N N . PHE A 1 93 ? 12.746 9.712 -1.321 1.00 86.94 93 PHE A N 1
ATOM 773 C CA . PHE A 1 93 ? 13.639 10.724 -1.898 1.00 86.94 93 PHE A CA 1
ATOM 774 C C . PHE A 1 93 ? 13.690 12.036 -1.104 1.00 86.94 93 PHE A C 1
ATOM 776 O O . PHE A 1 93 ? 14.534 12.882 -1.400 1.00 86.94 93 PHE A O 1
ATOM 783 N N . LYS A 1 94 ? 12.796 12.234 -0.124 1.00 79.25 94 LYS A N 1
ATOM 784 C CA . LYS A 1 94 ? 12.801 13.401 0.781 1.00 79.25 94 LYS A CA 1
ATOM 785 C C . LYS A 1 94 ? 13.359 13.091 2.180 1.00 79.25 94 LYS A C 1
ATOM 787 O O . LYS A 1 94 ? 13.394 14.004 3.004 1.00 79.25 94 LYS A O 1
ATOM 792 N N . SER A 1 95 ? 13.750 11.845 2.453 1.00 55.53 95 SER A N 1
ATOM 793 C CA . SER A 1 95 ? 14.422 11.402 3.687 1.00 55.53 95 SER A CA 1
ATOM 794 C C . SER A 1 95 ? 15.938 11.546 3.635 1.00 55.53 95 SER A C 1
ATOM 796 O O . SER A 1 95 ? 16.512 11.270 2.558 1.00 55.53 95 SER A O 1
#

Nearest PDB structures (foldseek):
  5hs9-assembly1_A  TM=6.449E-01  e=2.029E-01  Bacillus subtilis subsp. subtilis str. 168
  2pex-assembly1_A  TM=4.786E-01  e=1.563E-01  Xanthomonas campestris
  5aiq-assembly2_B  TM=4.520E-01  e=2.634E-01  Neisseria meningitidis serogroup B
  8ylf-assembly1_A  TM=4.636E-01  e=2.634E-01  Burkholderia thailandensis

pLDDT: mean 92.23, std 10.6, range [53.28, 98.56]

Mean predicted aligned error: 4.37 Å

Secondary structure (DSSP, 8-state):
--HHHHHHHHHHHHHHHHHHHHHHTTSSEEEHHHHHHHS-HHHHHHHHHHHHHHHHTTSEEE-SSEEEE-HHHHHTHHHHHHHHHHHHHHHHHH-

Solvent-accessible surface area (backbone atoms only — not comparable to full-atom values): 5149 Å² total; per-residue (Å²): 134,56,74,65,60,54,51,55,52,50,54,50,51,51,53,53,33,53,51,52,52,51,57,49,42,75,43,55,60,35,50,52,65,61,44,60,79,53,39,53,73,74,49,44,49,47,42,49,57,49,48,50,58,35,33,77,70,60,25,32,44,79,56,97,62,32,41,33,43,31,77,66,21,52,75,43,26,71,58,53,38,52,48,46,53,51,51,30,52,52,54,66,73,72,103

Foldseek 3Di:
DDPVVVVVVVVVLLVVLLVQLLVQLLDQKRFPVSCVVRDDPLLVVLLVVLLVVCVVVVQWDDDPTIIGGDPVVNVCSNVSSVVSSVRSVCVVVVD